Protein AF-A0A522TB82-F1 (afdb_monomer_lite)

Secondary structure (DSSP, 8-state):
----TT---HHHHHHHHT--HHHHHHHHHHHHHHHHHHHHHHHHHHHHHHTT-S----HHHHHHHHT---

Radius of gyration: 21.81 Å; chains: 1; bounding box: 41×35×53 Å

pLDDT: mean 79.93, std 18.75, range [37.88, 98.0]

Sequence (70 aa):
MRACCAYYSPVALAKAIGRTKTYYVREAIIEHLDDLEYLYLAEQRLLEIRAGRATTIPLADVMKKYDVAD

Foldseek 3Di:
DDDDPDDPDVVNVCVVPVHDPVVVVVVVVVVVVVVVVVVVVVVVVVVCVVVVNDDDDDPVVVCVVVVVDD

Structure (mmCIF, N/CA/C/O backbone):
data_AF-A0A522TB82-F1
#
_entry.id   AF-A0A522TB82-F1
#
loop_
_atom_site.group_PDB
_atom_site.id
_atom_site.type_symbol
_atom_site.label_atom_id
_atom_site.label_alt_id
_atom_site.label_comp_id
_atom_site.label_asym_id
_atom_site.label_entity_id
_atom_site.label_seq_id
_atom_site.pdbx_PDB_ins_code
_atom_site.Cartn_x
_atom_site.Cartn_y
_atom_site.Cartn_z
_atom_site.occupancy
_atom_site.B_iso_or_equiv
_atom_site.auth_seq_id
_atom_site.auth_comp_id
_atom_site.auth_asym_id
_atom_site.auth_atom_id
_atom_site.pdbx_PDB_model_num
ATOM 1 N N . MET A 1 1 ? 5.438 -30.134 -35.794 1.00 37.88 1 MET A N 1
ATOM 2 C CA . MET A 1 1 ? 6.808 -29.637 -35.538 1.00 37.88 1 MET A CA 1
ATOM 3 C C . MET A 1 1 ? 6.694 -28.189 -35.035 1.00 37.88 1 MET A C 1
ATOM 5 O O . MET A 1 1 ? 6.696 -27.278 -35.840 1.00 37.88 1 MET A O 1
ATOM 9 N N . ARG A 1 2 ? 6.124 -27.925 -33.849 1.00 39.75 2 ARG A N 1
ATOM 10 C CA . ARG A 1 2 ? 6.779 -27.722 -32.532 1.00 39.75 2 ARG A CA 1
ATOM 11 C C . ARG A 1 2 ? 8.117 -26.952 -32.563 1.00 39.75 2 ARG A C 1
ATOM 13 O O . ARG A 1 2 ? 9.025 -27.366 -33.269 1.00 39.75 2 ARG A O 1
ATOM 20 N N . ALA A 1 3 ? 8.182 -25.947 -31.672 1.00 40.94 3 ALA A N 1
ATOM 21 C CA . ALA A 1 3 ? 9.231 -24.951 -31.379 1.00 40.94 3 ALA A CA 1
ATOM 22 C C . ALA A 1 3 ? 9.253 -23.766 -32.372 1.00 40.94 3 ALA A C 1
ATOM 24 O O . ALA A 1 3 ? 9.399 -23.974 -33.561 1.00 40.94 3 ALA A O 1
ATOM 25 N N . CYS A 1 4 ? 9.093 -22.493 -31.988 1.00 39.78 4 CYS A N 1
ATOM 26 C CA . CYS A 1 4 ? 9.738 -21.846 -30.850 1.00 39.78 4 CYS A CA 1
ATOM 27 C C . CYS A 1 4 ? 9.027 -20.524 -30.452 1.00 39.78 4 CYS A C 1
ATOM 29 O O . CYS A 1 4 ? 9.541 -19.435 -30.680 1.00 39.78 4 CYS A O 1
ATOM 31 N N . CYS A 1 5 ? 7.858 -20.591 -29.808 1.00 38.62 5 CYS A N 1
ATOM 32 C CA . CYS A 1 5 ? 7.281 -19.450 -29.070 1.00 38.62 5 CYS A CA 1
ATOM 33 C C . CYS A 1 5 ? 8.032 -19.158 -27.748 1.00 38.62 5 CYS A C 1
ATOM 35 O O . CYS A 1 5 ? 7.435 -18.652 -26.809 1.00 38.62 5 CYS A O 1
ATOM 37 N N . ALA A 1 6 ? 9.317 -19.513 -27.630 1.00 46.03 6 ALA A N 1
ATOM 38 C CA . ALA A 1 6 ? 9.971 -19.659 -26.328 1.00 46.03 6 ALA A CA 1
ATOM 39 C C . ALA A 1 6 ? 11.172 -18.732 -26.056 1.00 46.03 6 ALA A C 1
ATOM 41 O O . ALA A 1 6 ? 11.709 -18.812 -24.961 1.00 46.03 6 ALA A O 1
ATOM 42 N N . TYR A 1 7 ? 11.638 -17.876 -26.981 1.00 41.06 7 TYR A N 1
ATOM 43 C CA . TYR A 1 7 ? 12.987 -17.291 -26.811 1.00 41.06 7 TYR A CA 1
ATOM 44 C C . TYR A 1 7 ? 13.229 -15.864 -27.329 1.00 41.06 7 TYR A C 1
ATOM 46 O O . TYR A 1 7 ? 14.379 -15.489 -27.567 1.00 41.06 7 TYR A O 1
ATOM 54 N N . TYR A 1 8 ? 12.210 -15.012 -27.467 1.00 49.72 8 TYR A N 1
ATOM 55 C CA . TYR A 1 8 ? 12.489 -13.596 -27.737 1.00 49.72 8 TYR A CA 1
ATOM 56 C C . TYR A 1 8 ? 12.859 -12.879 -26.440 1.00 49.72 8 TYR A C 1
ATOM 58 O O . TYR A 1 8 ? 12.037 -12.250 -25.784 1.00 49.72 8 TYR A O 1
ATOM 66 N N . SER A 1 9 ? 14.141 -12.993 -26.080 1.00 56.47 9 SER A N 1
ATOM 67 C CA . SER A 1 9 ? 14.787 -12.110 -25.111 1.00 56.47 9 SER A CA 1
ATOM 68 C C . SER A 1 9 ? 14.419 -10.654 -25.434 1.00 56.47 9 SER A C 1
ATOM 70 O O . SER A 1 9 ? 14.454 -10.285 -26.615 1.00 56.47 9 SER A O 1
ATOM 72 N N . PRO A 1 10 ? 14.144 -9.794 -24.435 1.00 58.56 10 PRO A N 1
ATOM 73 C CA . PRO A 1 10 ? 13.834 -8.376 -24.660 1.00 58.56 10 PRO A CA 1
ATOM 74 C C . PRO A 1 10 ? 14.900 -7.656 -25.509 1.00 58.56 10 PRO A C 1
ATOM 76 O O . PRO A 1 10 ? 14.614 -6.694 -26.219 1.00 58.56 10 PRO A O 1
ATOM 79 N N . VAL A 1 11 ? 16.129 -8.186 -25.537 1.00 56.44 11 VAL A N 1
ATOM 80 C CA . VAL A 1 11 ? 17.221 -7.746 -26.413 1.00 56.44 11 VAL A CA 1
ATOM 81 C C . VAL A 1 11 ? 16.922 -7.903 -27.910 1.00 56.44 11 VAL A C 1
ATOM 83 O O . VAL A 1 11 ? 17.320 -7.040 -28.694 1.00 56.44 11 VAL A O 1
ATOM 86 N N . ALA A 1 12 ? 16.278 -8.996 -28.319 1.00 57.75 12 ALA A N 1
ATOM 87 C CA . ALA A 1 12 ? 15.976 -9.274 -29.722 1.00 57.75 12 ALA A CA 1
ATOM 88 C C . ALA A 1 12 ? 14.846 -8.373 -30.240 1.00 57.75 12 ALA A C 1
ATOM 90 O O . ALA A 1 12 ? 14.904 -7.910 -31.378 1.00 57.75 12 ALA A O 1
ATOM 91 N N . LEU A 1 13 ? 13.874 -8.055 -29.378 1.00 59.09 13 LEU A N 1
ATOM 92 C CA . LEU A 1 13 ? 12.770 -7.155 -29.697 1.00 59.09 13 LEU A CA 1
ATOM 93 C C . LEU A 1 13 ? 13.238 -5.691 -29.781 1.00 59.09 13 LEU A C 1
ATOM 95 O O . LEU A 1 13 ? 12.917 -4.996 -30.739 1.00 59.09 13 LEU A O 1
ATOM 99 N N . ALA A 1 14 ? 14.095 -5.246 -28.856 1.00 59.22 14 ALA A N 1
ATOM 100 C CA . ALA A 1 14 ? 14.647 -3.887 -28.821 1.00 59.22 14 ALA A CA 1
ATOM 101 C C . ALA A 1 14 ? 15.269 -3.424 -30.157 1.00 59.22 14 ALA A C 1
ATOM 103 O O . ALA A 1 14 ? 15.075 -2.283 -30.580 1.00 59.22 14 ALA A O 1
ATOM 104 N N . LYS A 1 15 ? 15.962 -4.327 -30.866 1.00 56.53 15 LYS A N 1
ATOM 105 C CA . LYS A 1 15 ? 16.560 -4.057 -32.186 1.00 56.53 15 LYS A CA 1
ATOM 106 C C . LYS A 1 15 ? 15.532 -3.862 -33.306 1.00 56.53 15 LYS A C 1
ATOM 108 O O . LYS A 1 15 ? 15.831 -3.150 -34.257 1.00 56.53 15 LYS A O 1
ATOM 113 N N . ALA A 1 16 ? 14.360 -4.485 -33.208 1.00 59.31 16 ALA A N 1
ATOM 114 C CA . ALA A 1 16 ? 13.331 -4.451 -34.247 1.00 59.31 16 ALA A CA 1
ATOM 115 C C . ALA A 1 16 ? 12.416 -3.215 -34.152 1.00 59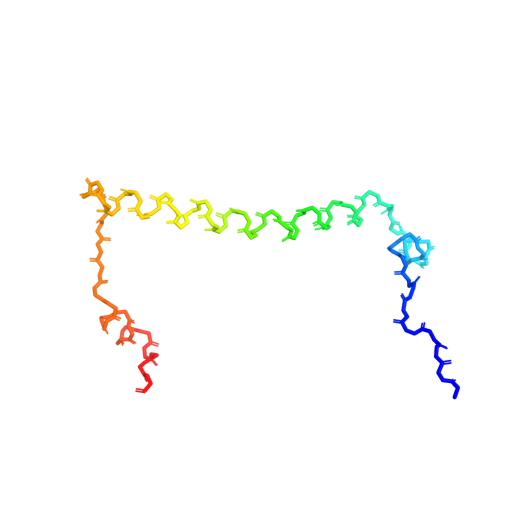.31 16 ALA A C 1
ATOM 117 O O . ALA A 1 16 ? 11.875 -2.792 -35.168 1.00 59.31 16 ALA A O 1
ATOM 118 N N . ILE A 1 17 ? 12.264 -2.623 -32.957 1.00 65.88 17 ILE A N 1
ATOM 119 C CA . ILE A 1 17 ? 11.322 -1.511 -32.694 1.00 65.88 17 ILE A CA 1
ATOM 120 C C . ILE A 1 17 ? 12.018 -0.194 -32.287 1.00 65.88 17 ILE A C 1
ATOM 122 O O . ILE A 1 17 ? 11.365 0.757 -31.864 1.00 65.88 17 ILE A O 1
ATOM 126 N N . GLY A 1 18 ? 13.351 -0.118 -32.385 1.00 60.44 18 GLY A N 1
ATOM 127 C CA . GLY A 1 18 ? 14.121 1.111 -32.128 1.00 60.44 18 GLY A CA 1
ATOM 128 C C . GLY A 1 18 ? 14.181 1.559 -30.660 1.00 60.44 18 GLY A C 1
ATOM 129 O O . GLY A 1 18 ? 14.541 2.700 -30.376 1.00 60.44 18 GLY A O 1
ATOM 130 N N . ARG A 1 19 ? 13.835 0.686 -29.706 1.00 70.06 19 ARG A N 1
ATOM 131 C CA . ARG A 1 19 ? 13.899 0.977 -28.263 1.00 70.06 19 ARG A CA 1
ATOM 132 C C . ARG A 1 19 ? 15.218 0.475 -27.673 1.00 70.06 19 ARG A C 1
ATOM 134 O O . ARG A 1 19 ? 15.782 -0.516 -28.127 1.00 70.06 19 ARG A O 1
ATOM 141 N N . THR A 1 20 ? 15.744 1.158 -26.657 1.00 80.50 20 THR A N 1
ATOM 142 C CA . THR A 1 20 ? 17.029 0.795 -26.037 1.00 80.50 20 THR A CA 1
ATOM 143 C C . THR A 1 20 ? 16.856 -0.327 -25.011 1.00 80.50 20 THR A C 1
ATOM 145 O O . THR A 1 20 ? 15.797 -0.485 -24.412 1.00 80.50 20 THR A O 1
ATOM 148 N N . LYS A 1 21 ? 17.914 -1.105 -24.749 1.00 76.38 21 LYS A N 1
ATOM 149 C CA . LYS A 1 21 ? 17.910 -2.138 -23.691 1.00 76.38 21 LYS A CA 1
ATOM 150 C C . LYS A 1 21 ? 17.541 -1.556 -22.317 1.00 76.38 21 LYS A C 1
ATOM 152 O O . LYS A 1 21 ? 16.847 -2.205 -21.546 1.00 76.38 21 LYS A O 1
ATOM 157 N N . THR A 1 22 ? 17.966 -0.320 -22.051 1.00 81.12 22 THR A N 1
ATOM 158 C CA . THR A 1 22 ? 17.666 0.428 -20.822 1.00 81.12 22 THR A CA 1
ATOM 159 C C . THR A 1 22 ? 16.171 0.654 -20.618 1.00 81.12 22 THR A C 1
ATOM 161 O O . THR A 1 22 ? 15.726 0.658 -19.478 1.00 81.12 22 THR A O 1
ATOM 164 N N . TYR A 1 23 ? 15.396 0.816 -21.696 1.00 81.50 23 TYR A N 1
ATOM 165 C CA . TYR A 1 23 ? 13.942 0.942 -21.607 1.00 81.50 23 TYR A CA 1
ATOM 166 C C . TYR A 1 23 ? 13.323 -0.324 -20.999 1.00 81.50 23 TYR A C 1
ATOM 168 O O . TYR A 1 23 ? 12.702 -0.243 -19.953 1.00 81.50 23 TYR A O 1
ATOM 176 N N . TYR A 1 24 ? 13.594 -1.504 -21.559 1.00 75.94 24 TYR A N 1
ATOM 177 C CA . TYR A 1 24 ? 13.014 -2.758 -21.055 1.00 75.94 24 TYR A CA 1
ATOM 178 C C . TYR A 1 24 ? 13.469 -3.126 -19.642 1.00 75.94 24 TYR A C 1
ATOM 180 O O . TYR A 1 24 ? 12.681 -3.653 -18.868 1.00 75.94 24 TYR A O 1
ATOM 188 N N . VAL A 1 25 ? 14.727 -2.842 -19.292 1.00 85.44 25 VAL A N 1
ATOM 189 C CA . VAL A 1 25 ? 15.210 -3.051 -17.918 1.00 85.44 25 VAL A CA 1
ATOM 190 C C . VAL A 1 25 ? 14.488 -2.120 -16.944 1.00 85.44 25 VAL A C 1
ATOM 192 O O . VAL A 1 25 ? 14.119 -2.555 -15.861 1.00 85.44 25 VAL A O 1
ATOM 195 N N . ARG A 1 26 ? 14.256 -0.857 -17.325 1.00 86.69 26 ARG A N 1
ATOM 196 C CA . ARG A 1 26 ? 13.479 0.086 -16.515 1.00 86.69 26 ARG A CA 1
ATOM 197 C C . ARG A 1 26 ? 12.045 -0.401 -16.325 1.00 86.69 26 ARG A C 1
ATOM 199 O O . ARG A 1 26 ? 11.606 -0.446 -15.186 1.00 86.69 26 ARG A O 1
ATOM 206 N N . GLU A 1 27 ? 11.354 -0.770 -17.402 1.00 84.75 27 GLU A N 1
ATOM 207 C CA . GLU A 1 27 ? 9.960 -1.227 -17.319 1.00 84.75 27 GLU A CA 1
ATOM 208 C C . GLU A 1 27 ? 9.835 -2.478 -16.446 1.00 84.75 27 GLU A C 1
ATOM 210 O O . GLU A 1 27 ? 8.996 -2.508 -15.557 1.00 84.75 27 GLU A O 1
ATOM 215 N N . ALA A 1 28 ? 10.731 -3.458 -16.615 1.00 82.88 28 ALA A N 1
ATOM 216 C CA . ALA A 1 28 ? 10.730 -4.667 -15.792 1.00 82.88 28 ALA A CA 1
ATOM 217 C C . ALA A 1 28 ? 10.975 -4.369 -14.302 1.00 82.88 28 ALA A C 1
ATOM 219 O O . ALA A 1 28 ? 10.408 -5.024 -13.439 1.00 82.88 28 ALA A O 1
ATOM 220 N N . ILE A 1 29 ? 11.818 -3.381 -13.980 1.00 87.12 29 ILE A N 1
ATOM 221 C CA . ILE A 1 29 ? 12.014 -2.957 -12.588 1.00 87.12 29 ILE A CA 1
ATOM 222 C C . ILE A 1 29 ? 10.752 -2.275 -12.054 1.00 87.12 29 ILE A C 1
ATOM 224 O O . ILE A 1 29 ? 10.343 -2.586 -10.944 1.00 87.12 29 ILE A O 1
ATOM 228 N N . ILE A 1 30 ? 10.146 -1.364 -12.822 1.00 87.19 30 ILE A N 1
ATOM 229 C CA . ILE A 1 30 ? 8.938 -0.633 -12.408 1.00 87.19 30 ILE A CA 1
ATOM 230 C C . ILE A 1 30 ? 7.785 -1.604 -12.142 1.00 87.19 30 ILE A C 1
ATOM 232 O O . ILE A 1 30 ? 7.190 -1.538 -11.075 1.00 87.19 30 ILE A O 1
ATOM 236 N N . GLU A 1 31 ? 7.538 -2.549 -13.050 1.00 80.00 31 GLU A N 1
ATOM 237 C CA . GLU A 1 31 ? 6.475 -3.553 -12.906 1.00 80.00 31 GLU A CA 1
ATOM 238 C C . GLU A 1 31 ? 6.608 -4.363 -11.605 1.00 80.00 31 GLU A C 1
ATOM 240 O O . GLU A 1 31 ? 5.615 -4.683 -10.963 1.00 80.00 31 GLU A O 1
ATOM 245 N N . HIS A 1 32 ? 7.836 -4.646 -11.162 1.00 82.12 32 HIS A N 1
ATOM 246 C CA . HIS A 1 32 ? 8.080 -5.355 -9.903 1.00 82.12 32 HIS A CA 1
ATOM 247 C C . HIS A 1 32 ? 8.106 -4.452 -8.660 1.00 82.12 32 HIS A C 1
ATOM 249 O O . HIS A 1 32 ? 8.025 -4.961 -7.541 1.00 82.12 32 HIS A O 1
ATOM 255 N N . LEU A 1 33 ? 8.248 -3.132 -8.816 1.00 86.12 33 LEU A N 1
ATOM 256 C CA . LEU A 1 33 ? 8.188 -2.189 -7.696 1.00 86.12 33 LEU A CA 1
ATOM 257 C C . LEU A 1 33 ? 6.753 -1.968 -7.222 1.00 86.12 33 LEU A C 1
ATOM 259 O O . LEU A 1 33 ? 6.555 -1.820 -6.017 1.00 86.12 33 LEU A O 1
ATOM 263 N N . ASP A 1 34 ? 5.778 -2.009 -8.131 1.00 80.31 34 ASP A N 1
ATOM 264 C CA . ASP A 1 34 ? 4.364 -1.826 -7.794 1.00 80.31 34 ASP A CA 1
ATOM 265 C C . ASP A 1 34 ? 3.912 -2.859 -6.746 1.00 80.31 34 ASP A C 1
ATOM 267 O O . ASP A 1 34 ? 3.366 -2.497 -5.702 1.00 80.31 34 ASP A O 1
ATOM 271 N N . ASP A 1 35 ? 4.229 -4.142 -6.950 1.00 80.94 35 ASP A N 1
ATOM 272 C CA . ASP A 1 35 ? 3.902 -5.223 -6.006 1.00 80.94 35 ASP A CA 1
ATOM 273 C C . ASP A 1 35 ? 4.528 -5.010 -4.613 1.00 80.94 35 ASP A C 1
ATOM 275 O O . ASP A 1 35 ? 3.898 -5.272 -3.581 1.00 80.94 35 ASP A O 1
ATOM 279 N N . LEU A 1 36 ? 5.770 -4.515 -4.567 1.00 87.56 36 LEU A N 1
ATOM 280 C CA . LEU A 1 36 ? 6.475 -4.222 -3.316 1.00 87.56 36 LEU A CA 1
ATOM 281 C C . LEU A 1 36 ? 5.870 -3.013 -2.595 1.00 87.56 36 LEU A C 1
ATOM 283 O O . LEU A 1 36 ? 5.759 -3.021 -1.366 1.00 87.56 36 LEU A O 1
ATOM 287 N N . GLU A 1 37 ? 5.459 -1.990 -3.344 1.00 89.38 37 GLU A N 1
ATOM 288 C CA . GLU A 1 37 ? 4.793 -0.809 -2.801 1.00 89.38 37 GLU A CA 1
ATOM 289 C C . GLU A 1 37 ? 3.431 -1.175 -2.198 1.00 89.38 37 GLU A C 1
ATOM 291 O O . GLU A 1 37 ? 3.130 -0.765 -1.073 1.00 89.38 37 GLU A O 1
ATOM 296 N N . TYR A 1 38 ? 2.646 -2.020 -2.875 1.00 88.81 38 TYR A N 1
ATOM 297 C CA . TYR A 1 38 ? 1.376 -2.517 -2.340 1.00 88.81 38 TYR A CA 1
ATOM 298 C C . TYR A 1 38 ? 1.550 -3.245 -1.008 1.00 88.81 38 TYR A C 1
ATOM 300 O O . TYR A 1 38 ? 0.817 -2.962 -0.054 1.00 88.81 38 TYR A O 1
ATOM 308 N N . LEU A 1 39 ? 2.524 -4.156 -0.920 1.00 93.38 39 LEU A N 1
ATOM 309 C CA . LEU A 1 39 ? 2.798 -4.884 0.317 1.00 93.38 39 LEU A CA 1
ATOM 310 C C . LEU A 1 39 ? 3.200 -3.925 1.445 1.00 93.38 39 LEU A C 1
ATOM 312 O O . LEU A 1 39 ? 2.630 -3.984 2.536 1.00 93.38 39 LEU A O 1
ATOM 316 N N . TYR A 1 40 ? 4.123 -3.003 1.167 1.00 93.69 40 TYR A N 1
ATOM 317 C CA . TYR A 1 40 ? 4.585 -2.021 2.145 1.00 93.69 40 TYR A CA 1
ATOM 318 C C . TYR A 1 40 ? 3.441 -1.146 2.682 1.00 93.69 40 TYR A C 1
ATOM 320 O O . TYR A 1 40 ? 3.304 -0.952 3.894 1.00 93.69 40 TYR A O 1
ATOM 328 N N . LEU A 1 41 ? 2.579 -0.644 1.793 1.00 96.31 41 LEU A N 1
ATOM 329 C CA . LEU A 1 41 ? 1.426 0.174 2.172 1.00 96.31 41 LEU A CA 1
ATOM 330 C C . LEU A 1 41 ? 0.404 -0.621 2.995 1.00 96.31 41 LEU A C 1
ATOM 332 O O . LEU A 1 41 ? -0.146 -0.092 3.968 1.00 96.31 41 LEU A O 1
ATOM 336 N N . ALA A 1 42 ? 0.161 -1.887 2.648 1.00 95.75 42 ALA A N 1
ATOM 337 C CA . ALA A 1 42 ? -0.728 -2.764 3.405 1.00 95.75 42 ALA A CA 1
ATOM 338 C C . ALA A 1 42 ? -0.203 -3.019 4.829 1.00 95.75 42 ALA A C 1
ATOM 340 O O . ALA A 1 42 ? -0.960 -2.904 5.799 1.00 95.75 42 ALA A O 1
ATOM 341 N N . GLU A 1 43 ? 1.095 -3.295 4.977 1.00 97.06 43 GLU A N 1
ATOM 342 C CA . GLU A 1 43 ? 1.738 -3.484 6.280 1.00 97.06 43 GLU A CA 1
ATOM 343 C C . GLU A 1 43 ? 1.676 -2.219 7.139 1.00 97.06 43 GLU A C 1
ATOM 345 O O . GLU A 1 43 ? 1.280 -2.286 8.308 1.00 97.06 43 GLU A O 1
ATOM 350 N N . GLN A 1 44 ? 1.982 -1.049 6.566 1.00 96.81 44 GLN A N 1
ATOM 351 C CA . GLN A 1 44 ? 1.837 0.221 7.279 1.00 96.81 44 GLN A CA 1
ATOM 352 C C . GLN A 1 44 ? 0.402 0.443 7.759 1.00 96.81 44 GLN A C 1
ATOM 354 O O . GLN A 1 44 ? 0.187 0.806 8.917 1.00 96.81 44 GLN A O 1
ATOM 359 N N . ARG A 1 45 ? -0.603 0.179 6.916 1.00 96.62 45 ARG A N 1
ATOM 360 C CA . ARG A 1 45 ? -2.008 0.315 7.322 1.00 96.62 45 ARG A CA 1
ATOM 361 C C . ARG A 1 45 ? -2.389 -0.629 8.449 1.00 96.62 45 ARG A C 1
ATOM 363 O O . ARG A 1 45 ? -3.091 -0.205 9.367 1.00 96.62 45 ARG A O 1
ATOM 370 N N . LEU A 1 46 ? -1.896 -1.863 8.434 1.00 96.38 46 LEU A N 1
ATOM 371 C CA . LEU A 1 46 ? -2.115 -2.806 9.526 1.00 96.38 46 LEU A CA 1
ATOM 372 C C . LEU A 1 46 ? -1.505 -2.307 10.845 1.00 96.38 46 LEU A C 1
ATOM 374 O O . LEU A 1 46 ? -2.133 -2.439 11.898 1.00 96.38 46 LEU A O 1
ATOM 378 N N . LEU A 1 4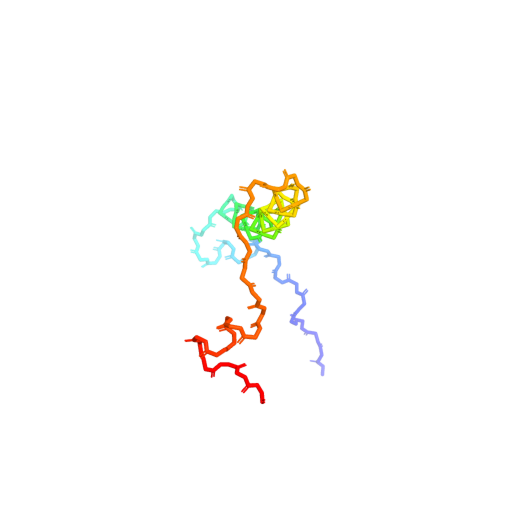7 ? -0.309 -1.713 10.801 1.00 97.88 47 LEU A N 1
ATOM 379 C CA . LEU A 1 47 ? 0.328 -1.122 11.980 1.00 97.88 47 LEU A CA 1
ATOM 380 C C . LEU A 1 47 ? -0.476 0.060 12.536 1.00 97.88 47 LEU A C 1
ATOM 382 O O . LEU A 1 47 ? -0.689 0.121 13.745 1.00 97.88 47 LEU A O 1
ATOM 386 N N . GLU A 1 48 ? -0.978 0.952 11.680 1.00 98.00 48 GLU A N 1
ATOM 387 C CA . GLU A 1 48 ? -1.824 2.077 12.105 1.00 98.00 48 GLU A CA 1
ATOM 388 C C . GLU A 1 48 ? -3.142 1.611 12.743 1.00 98.00 48 GLU A C 1
ATOM 390 O O . GLU A 1 48 ? -3.566 2.166 13.759 1.00 98.00 48 GLU A O 1
ATOM 395 N N . ILE A 1 49 ? -3.767 0.560 12.198 1.00 97.12 49 ILE A N 1
ATOM 396 C CA . ILE A 1 49 ? -4.967 -0.061 12.783 1.00 97.12 49 ILE A CA 1
ATOM 397 C C . ILE A 1 49 ? -4.645 -0.645 14.161 1.00 97.12 49 ILE A C 1
ATOM 399 O O . ILE A 1 49 ? -5.345 -0.358 15.130 1.00 97.12 49 ILE A O 1
ATOM 403 N N . ARG A 1 50 ? -3.563 -1.427 14.279 1.00 96.44 50 ARG A N 1
ATOM 404 C CA . ARG A 1 50 ? -3.140 -2.036 15.554 1.00 96.44 50 ARG A CA 1
ATOM 405 C C . ARG A 1 50 ? -2.771 -0.997 16.608 1.00 96.44 50 ARG A C 1
ATOM 407 O O . ARG A 1 50 ? -3.010 -1.221 17.789 1.00 96.44 50 ARG A O 1
ATOM 414 N N . ALA A 1 51 ? -2.210 0.132 16.187 1.00 97.88 51 ALA A N 1
ATOM 415 C CA . ALA A 1 51 ? -1.884 1.247 17.064 1.00 97.88 51 ALA A CA 1
ATOM 416 C C . ALA A 1 51 ? -3.093 2.136 17.414 1.00 97.88 51 ALA A C 1
ATOM 418 O O . ALA A 1 51 ? -2.926 3.111 18.143 1.00 97.88 51 ALA A O 1
ATOM 419 N N . GLY A 1 52 ? -4.287 1.841 16.886 1.00 96.94 52 GLY A N 1
ATOM 420 C CA . GLY A 1 52 ? -5.500 2.624 17.129 1.00 96.94 52 GLY A CA 1
ATOM 421 C C . GLY A 1 52 ? -5.496 4.010 16.475 1.00 96.94 52 GLY A C 1
ATOM 422 O O . GLY A 1 52 ? -6.250 4.883 16.893 1.00 96.94 52 GLY A O 1
ATOM 423 N N . ARG A 1 53 ? -4.643 4.234 15.468 1.00 97.50 53 ARG A N 1
ATOM 424 C CA . ARG A 1 53 ? -4.494 5.522 14.768 1.00 97.50 53 ARG A CA 1
ATOM 425 C C . ARG A 1 53 ? -5.267 5.599 13.451 1.00 97.50 53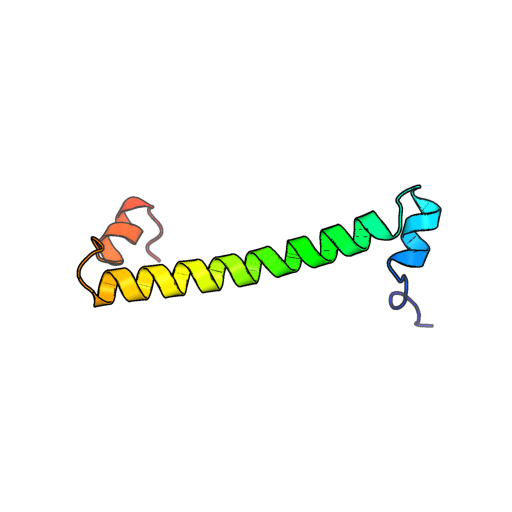 ARG A C 1
ATOM 427 O O . ARG A 1 53 ? -5.367 6.672 12.862 1.00 97.50 53 ARG A O 1
ATOM 434 N N . ALA A 1 54 ? -5.827 4.481 12.991 1.00 96.06 54 ALA A N 1
ATOM 435 C CA . ALA A 1 54 ? -6.634 4.418 11.779 1.00 96.06 54 ALA A CA 1
ATOM 436 C C . ALA A 1 54 ? -8.113 4.154 12.087 1.00 96.06 54 ALA A C 1
ATOM 438 O O . ALA A 1 54 ? -8.455 3.236 12.832 1.00 96.06 54 ALA A O 1
ATOM 439 N N . THR A 1 55 ? -8.995 4.914 11.437 1.00 94.62 55 THR A N 1
ATOM 440 C CA . THR A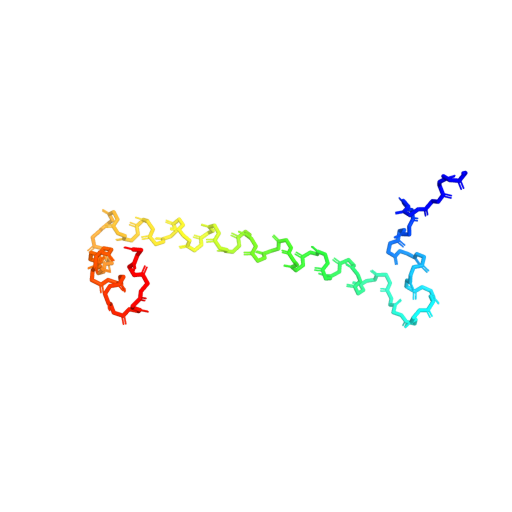 1 55 ? -10.430 4.614 11.396 1.00 94.62 55 THR A CA 1
ATOM 441 C C . THR A 1 55 ? -10.671 3.399 10.507 1.00 94.62 55 THR A C 1
ATOM 443 O O . THR A 1 55 ? -10.178 3.344 9.379 1.00 94.62 55 THR A O 1
ATOM 446 N N . THR A 1 56 ? -11.453 2.440 10.996 1.00 95.00 56 THR A N 1
ATOM 447 C CA . THR A 1 56 ? -11.873 1.261 10.232 1.00 95.00 56 THR A CA 1
ATOM 448 C C . THR A 1 56 ? -13.375 1.307 9.980 1.00 95.00 56 THR A C 1
ATOM 450 O O . THR A 1 56 ? -14.124 1.916 10.743 1.00 95.00 56 THR A O 1
ATOM 453 N N . ILE A 1 57 ? -13.808 0.686 8.885 1.00 95.12 57 ILE A N 1
ATOM 454 C CA . ILE A 1 57 ? -15.220 0.480 8.558 1.00 95.12 57 ILE A CA 1
ATOM 455 C C . ILE A 1 57 ? -15.466 -1.023 8.394 1.00 95.12 57 ILE A C 1
ATOM 457 O O . ILE A 1 57 ? -14.608 -1.707 7.826 1.00 95.12 57 ILE A O 1
ATOM 461 N N . PRO A 1 58 ? -16.588 -1.564 8.897 1.00 95.25 58 PRO A N 1
ATOM 462 C CA . PRO A 1 58 ? -16.941 -2.962 8.693 1.00 95.25 58 PRO A CA 1
ATOM 463 C C . PRO A 1 58 ? -17.002 -3.322 7.206 1.00 95.25 58 PRO A C 1
ATOM 465 O O . PRO A 1 58 ? -17.506 -2.548 6.390 1.00 95.25 58 PRO A O 1
ATOM 468 N N . LEU A 1 59 ? -16.545 -4.528 6.855 1.00 94.06 59 LEU A N 1
ATOM 469 C CA . LEU A 1 59 ? -16.562 -5.000 5.467 1.00 94.06 59 LEU A CA 1
ATOM 470 C C . LEU A 1 59 ? -17.981 -4.988 4.875 1.00 94.06 59 LEU A C 1
ATOM 472 O O . LEU A 1 59 ? -18.158 -4.580 3.733 1.00 94.06 59 LEU A O 1
ATOM 476 N N . ALA A 1 60 ? -18.994 -5.345 5.671 1.00 94.56 60 ALA A N 1
ATOM 477 C CA . ALA A 1 60 ? -20.395 -5.320 5.249 1.00 94.56 60 ALA A CA 1
ATOM 478 C C . ALA A 1 60 ? -20.847 -3.929 4.763 1.00 94.56 60 ALA A C 1
ATOM 480 O O . ALA A 1 60 ? -21.542 -3.822 3.752 1.00 94.56 60 ALA A O 1
ATOM 481 N N . ASP A 1 61 ? -20.407 -2.860 5.433 1.00 95.88 61 ASP A N 1
ATOM 482 C CA . ASP A 1 61 ? -20.758 -1.487 5.058 1.00 95.88 61 ASP A CA 1
ATOM 483 C C . ASP A 1 61 ? -20.069 -1.068 3.754 1.00 95.88 61 ASP A C 1
ATOM 485 O O . ASP A 1 61 ? -20.661 -0.372 2.928 1.00 95.88 61 ASP A O 1
ATOM 489 N N . VAL A 1 62 ? -18.832 -1.530 3.535 1.00 95.19 62 VAL A N 1
ATOM 490 C CA . VAL A 1 62 ? -18.098 -1.327 2.276 1.00 95.19 62 VAL A CA 1
ATOM 491 C C . VAL A 1 62 ? -18.793 -2.043 1.126 1.00 95.19 62 VAL A C 1
ATOM 493 O O . VAL A 1 62 ? -19.041 -1.425 0.092 1.00 95.19 62 VAL A O 1
ATOM 496 N N . MET A 1 63 ? -19.133 -3.320 1.311 1.00 95.50 63 MET A N 1
ATOM 497 C CA . MET A 1 63 ? -19.798 -4.128 0.287 1.00 95.50 63 MET A CA 1
ATOM 498 C C . MET A 1 63 ? -21.139 -3.514 -0.107 1.00 95.50 63 MET A C 1
ATOM 500 O O . MET A 1 63 ? -21.417 -3.354 -1.292 1.00 95.50 63 MET A O 1
ATOM 504 N N . LYS A 1 64 ? -21.919 -3.063 0.882 1.00 95.00 64 LYS A N 1
ATOM 505 C CA . LYS A 1 64 ? -23.175 -2.344 0.654 1.00 95.00 64 LYS A CA 1
ATOM 506 C C . LYS A 1 64 ? -22.969 -1.026 -0.094 1.00 95.00 64 LYS A C 1
ATOM 508 O O . LYS A 1 64 ? -23.765 -0.688 -0.961 1.00 95.00 64 LYS A O 1
ATOM 513 N N . LYS A 1 65 ? -21.926 -0.259 0.242 1.00 96.00 65 LYS A N 1
ATOM 514 C CA . LYS A 1 65 ? -21.641 1.035 -0.399 1.00 96.00 65 LYS A CA 1
ATOM 515 C C . LYS A 1 65 ? -21.335 0.897 -1.891 1.00 96.00 65 LYS A C 1
ATOM 517 O O . LYS A 1 65 ? -21.696 1.790 -2.652 1.00 96.00 65 LYS A O 1
ATOM 522 N N . TYR A 1 66 ? -20.643 -0.170 -2.279 1.00 95.50 66 TYR A N 1
ATOM 523 C CA . TYR A 1 66 ? -20.231 -0.397 -3.665 1.00 95.50 66 TYR A CA 1
ATOM 524 C C . TYR A 1 66 ? -21.126 -1.379 -4.426 1.00 95.50 66 TYR A C 1
ATOM 526 O O . TYR A 1 66 ? -20.848 -1.627 -5.592 1.00 95.50 66 TYR A O 1
ATOM 534 N N . ASP A 1 67 ? -22.186 -1.894 -3.798 1.00 92.88 67 ASP A N 1
ATOM 535 C CA . ASP A 1 67 ? -23.102 -2.883 -4.387 1.00 92.88 67 ASP A CA 1
ATOM 536 C C . ASP A 1 67 ? -22.370 -4.131 -4.918 1.00 92.88 67 ASP A C 1
ATOM 538 O O . ASP A 1 67 ? -22.661 -4.660 -5.984 1.00 92.88 67 ASP A O 1
ATOM 542 N N . VAL A 1 68 ? -21.360 -4.576 -4.165 1.00 94.12 68 VAL A N 1
ATOM 543 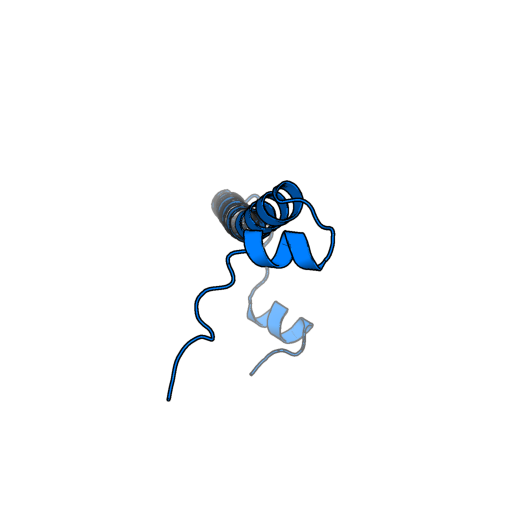C CA . VAL A 1 68 ? -20.518 -5.747 -4.483 1.00 94.12 68 VAL A CA 1
ATOM 544 C C . VAL A 1 68 ? -20.784 -6.911 -3.528 1.00 94.12 68 VAL A C 1
ATOM 546 O O . VAL A 1 6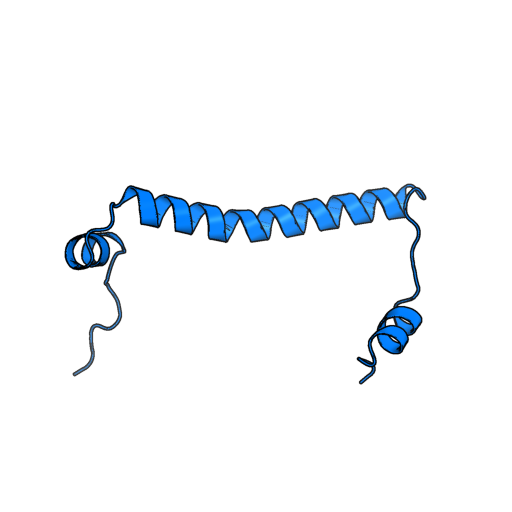8 ? -19.898 -7.717 -3.259 1.00 94.12 68 VAL A O 1
ATOM 549 N N . ALA A 1 69 ? -21.978 -6.955 -2.933 1.00 77.06 69 ALA A N 1
ATOM 550 C CA . ALA A 1 69 ? -22.397 -8.100 -2.139 1.00 77.06 69 ALA A CA 1
ATOM 551 C C . ALA A 1 69 ? -22.758 -9.258 -3.082 1.00 77.06 69 ALA A C 1
ATOM 553 O O . ALA A 1 69 ? -23.619 -9.078 -3.940 1.00 77.06 69 ALA A O 1
ATOM 554 N N . ASP A 1 70 ? -22.078 -10.398 -2.927 1.00 67.00 70 ASP A N 1
ATOM 555 C CA . ASP A 1 70 ? -22.425 -11.656 -3.607 1.00 67.00 70 ASP A CA 1
ATOM 556 C C . ASP A 1 70 ? -23.857 -12.116 -3.271 1.00 67.00 70 ASP A C 1
ATOM 558 O O . ASP A 1 70 ? -24.261 -12.002 -2.085 1.00 67.00 70 ASP A O 1
#